Protein AF-A0A4Q8TT18-F1 (afdb_monomer_lite)

pLDDT: mean 83.78, std 15.23, range [31.81, 96.12]

Sequence (122 aa):
MAQKLLLKKLLEEFRTKPELTIVHPPYHPALKHDINWGENKEIAQKLANELGITLPKEIDDFPAGSMFWYRPCKLSKILNYGWHYDTFPLEEGQLDGTIMHAIERLLGDTDNNMTSLKVLIK

Structure (mmCIF, N/CA/C/O backbone):
data_AF-A0A4Q8TT18-F1
#
_entry.id   AF-A0A4Q8TT18-F1
#
loop_
_atom_site.group_PDB
_atom_site.id
_atom_site.type_symbol
_atom_site.label_atom_id
_atom_site.label_alt_id
_atom_site.label_comp_id
_atom_site.label_asym_id
_atom_site.label_entity_id
_atom_site.label_seq_id
_atom_site.pdbx_PDB_ins_code
_atom_site.Cartn_x
_atom_site.Cartn_y
_atom_site.Cartn_z
_atom_site.occupancy
_atom_site.B_iso_or_equiv
_atom_site.auth_seq_id
_atom_site.auth_comp_id
_atom_site.auth_asym_id
_atom_site.auth_atom_id
_atom_site.pdbx_PDB_model_num
ATOM 1 N N . MET A 1 1 ? 1.907 -15.064 26.407 1.00 62.53 1 MET A N 1
ATOM 2 C CA . MET A 1 1 ? 0.814 -14.203 26.928 1.00 62.53 1 MET A CA 1
ATOM 3 C C . MET A 1 1 ? 0.665 -12.886 26.162 1.00 62.53 1 MET A C 1
ATOM 5 O O . MET A 1 1 ? -0.458 -12.582 25.781 1.00 62.53 1 MET A O 1
ATOM 9 N N . ALA A 1 2 ? 1.746 -12.149 25.869 1.00 69.81 2 ALA A N 1
ATOM 10 C CA . ALA A 1 2 ? 1.690 -10.852 25.172 1.00 69.81 2 ALA A CA 1
ATOM 11 C C . ALA A 1 2 ? 1.057 -10.894 23.761 1.00 69.81 2 ALA A C 1
ATOM 13 O O . ALA A 1 2 ? 0.171 -10.098 23.467 1.00 69.81 2 ALA A O 1
ATOM 14 N N . GLN A 1 3 ? 1.410 -11.874 22.919 1.00 75.06 3 GLN A N 1
ATOM 15 C CA . GLN A 1 3 ? 0.854 -11.996 21.556 1.00 75.06 3 GLN A CA 1
ATOM 16 C C . GLN A 1 3 ? -0.677 -12.162 21.540 1.00 75.06 3 GLN A C 1
ATOM 18 O O . GLN A 1 3 ? -1.372 -11.559 20.728 1.00 75.06 3 GLN A O 1
ATOM 23 N N . LYS A 1 4 ? -1.227 -12.934 22.487 1.00 80.44 4 LYS A N 1
ATOM 24 C CA . LYS A 1 4 ? -2.679 -13.141 22.615 1.00 80.44 4 LYS A CA 1
ATOM 25 C C . LYS A 1 4 ? -3.402 -11.857 23.033 1.00 80.44 4 LYS A C 1
ATOM 27 O O . LYS A 1 4 ? -4.546 -11.651 22.640 1.00 80.44 4 LYS A O 1
ATOM 32 N N . LEU A 1 5 ? -2.749 -11.004 23.825 1.00 85.00 5 LEU A N 1
ATOM 33 C CA . LEU A 1 5 ? -3.281 -9.694 24.203 1.00 85.00 5 LEU A CA 1
ATOM 34 C C . LEU A 1 5 ? -3.264 -8.728 23.011 1.00 85.00 5 LEU A C 1
ATOM 36 O O . LEU A 1 5 ? -4.253 -8.036 22.786 1.00 85.00 5 LEU A O 1
ATOM 40 N N . LEU A 1 6 ? -2.188 -8.743 22.216 1.00 84.69 6 LEU A N 1
ATOM 41 C CA . LEU A 1 6 ? -2.072 -7.935 21.002 1.00 84.69 6 LEU A CA 1
ATOM 42 C C . LEU A 1 6 ? -3.157 -8.285 19.980 1.00 84.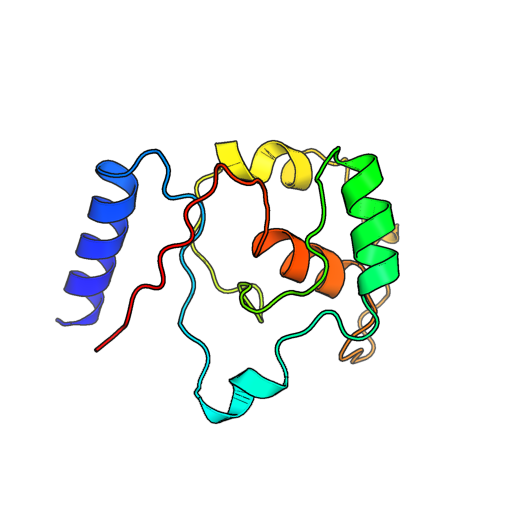69 6 LEU A C 1
ATOM 44 O O . LEU A 1 6 ? -3.845 -7.391 19.498 1.00 84.69 6 LEU A O 1
ATOM 48 N N . LEU A 1 7 ? -3.362 -9.578 19.707 1.00 90.06 7 LEU A N 1
ATOM 49 C CA . LEU A 1 7 ? -4.410 -10.034 18.793 1.00 90.06 7 LEU A CA 1
ATOM 50 C C . LEU A 1 7 ? -5.801 -9.600 19.268 1.00 90.06 7 LEU A C 1
ATOM 52 O O . LEU A 1 7 ? -6.586 -9.084 18.481 1.00 90.06 7 LEU A O 1
ATOM 56 N N . LYS A 1 8 ? -6.106 -9.766 20.561 1.00 91.94 8 LYS A N 1
ATOM 57 C CA . LYS A 1 8 ? -7.385 -9.307 21.123 1.00 91.94 8 LYS A CA 1
ATOM 58 C C . LYS A 1 8 ? -7.576 -7.806 20.930 1.00 91.94 8 LYS A C 1
ATOM 60 O O . LYS A 1 8 ? -8.644 -7.393 20.502 1.00 91.94 8 LYS A O 1
ATOM 65 N N . LYS A 1 9 ? -6.541 -7.007 21.205 1.00 90.69 9 LYS A N 1
ATOM 66 C CA . LYS A 1 9 ? -6.587 -5.559 20.988 1.00 90.69 9 LYS A CA 1
ATOM 67 C C . LYS A 1 9 ? -6.840 -5.232 19.517 1.00 90.69 9 LYS A C 1
ATOM 69 O O . LYS A 1 9 ? -7.733 -4.451 19.236 1.00 90.69 9 LYS A O 1
ATOM 74 N N . LEU A 1 10 ? -6.116 -5.864 18.594 1.00 90.12 10 LEU A N 1
ATOM 75 C CA . LEU A 1 10 ? -6.292 -5.667 17.154 1.00 90.12 10 LEU A CA 1
ATOM 76 C C . LEU A 1 10 ? -7.730 -5.954 16.700 1.00 90.12 10 LEU A C 1
ATOM 78 O O . LEU A 1 10 ? -8.325 -5.154 15.984 1.00 90.12 10 LEU A O 1
ATOM 82 N N . LEU A 1 11 ? -8.301 -7.077 17.142 1.00 92.56 11 LEU A N 1
ATOM 83 C CA . LEU A 1 11 ? -9.678 -7.441 16.812 1.00 92.56 11 LEU A CA 1
ATOM 84 C C . LEU A 1 11 ? -10.688 -6.446 17.397 1.00 92.56 11 LEU A C 1
ATOM 86 O O . LEU A 1 11 ? -11.643 -6.085 16.714 1.00 92.56 11 LEU A O 1
ATOM 90 N N . GLU A 1 12 ? -10.469 -5.964 18.623 1.00 93.56 12 GLU A N 1
ATOM 91 C CA . GLU A 1 12 ? -11.312 -4.924 19.223 1.00 93.56 12 GLU A CA 1
ATOM 92 C C . GLU A 1 12 ? -11.215 -3.587 18.481 1.00 93.56 12 GLU A C 1
ATOM 94 O O . GLU A 1 12 ? -12.240 -2.942 18.269 1.00 93.56 12 GLU A O 1
ATOM 99 N N . GLU A 1 13 ? -10.027 -3.186 18.023 1.00 90.44 13 GLU A N 1
ATOM 100 C CA . GLU A 1 13 ? -9.846 -1.998 17.179 1.00 90.44 13 GLU A CA 1
ATOM 101 C C . GLU A 1 13 ? -10.675 -2.129 15.889 1.00 90.44 13 GLU A C 1
ATOM 103 O O . GLU A 1 13 ? -11.509 -1.274 15.608 1.00 90.44 13 GLU A O 1
ATOM 108 N N . PHE A 1 14 ? -10.575 -3.249 15.160 1.00 89.56 14 PHE A N 1
ATOM 109 C CA . PHE A 1 14 ? -11.413 -3.487 13.973 1.00 89.56 14 PHE A CA 1
ATOM 110 C C . PHE A 1 14 ? -12.918 -3.568 14.282 1.00 89.56 14 PHE A C 1
ATOM 112 O O . PHE A 1 14 ? -13.735 -3.223 13.422 1.00 89.56 14 PHE A O 1
ATOM 119 N N . ARG A 1 15 ? -13.306 -4.026 15.479 1.00 92.44 15 ARG A N 1
ATOM 120 C CA . ARG A 1 15 ? -14.711 -4.113 15.907 1.00 92.44 15 ARG A CA 1
ATOM 121 C C . ARG A 1 15 ? -15.297 -2.745 16.253 1.00 92.44 15 ARG A C 1
ATOM 123 O O . ARG A 1 15 ? -16.466 -2.502 15.973 1.00 92.44 15 ARG A O 1
ATOM 130 N N . THR A 1 16 ? -14.505 -1.880 16.881 1.00 92.44 16 THR A N 1
ATOM 131 C CA . THR A 1 16 ? -14.960 -0.594 17.436 1.00 92.44 16 THR A CA 1
ATOM 132 C C . THR A 1 16 ? -14.730 0.594 16.510 1.00 92.44 16 THR A C 1
ATOM 134 O O . THR A 1 16 ? -15.407 1.605 16.676 1.00 92.44 16 THR A O 1
ATOM 137 N N . LYS A 1 17 ? -13.837 0.463 15.521 1.00 88.25 17 LYS A N 1
ATOM 138 C CA . LYS A 1 17 ? -13.484 1.504 14.547 1.00 88.25 17 LYS A CA 1
ATOM 139 C C . LYS A 1 17 ? -13.831 1.066 13.121 1.00 88.25 17 LYS A C 1
ATOM 141 O O . LYS A 1 17 ? -13.005 0.445 12.441 1.00 88.25 17 LYS A O 1
ATOM 146 N N . PRO A 1 18 ? -15.062 1.315 12.637 1.00 86.00 18 PRO A N 1
ATOM 147 C CA . PRO A 1 18 ? -15.464 0.986 11.267 1.00 86.00 18 PRO A CA 1
ATOM 148 C C . PRO A 1 18 ? -14.592 1.646 10.184 1.00 86.00 18 PRO A C 1
ATOM 150 O O . PRO A 1 18 ? -14.461 1.104 9.084 1.00 86.00 18 PRO A O 1
ATOM 153 N N . GLU A 1 19 ? -13.984 2.789 10.497 1.00 81.56 19 GLU A N 1
ATOM 154 C CA . GLU A 1 19 ? -13.040 3.540 9.667 1.00 81.56 19 GLU A CA 1
ATOM 155 C C . GLU A 1 19 ? -11.642 2.917 9.604 1.00 81.56 19 GLU A C 1
ATOM 157 O O . GLU A 1 19 ? -10.900 3.211 8.669 1.00 81.56 19 GLU A O 1
ATOM 162 N N . LEU A 1 20 ? -11.294 2.030 10.547 1.00 84.06 20 LEU A N 1
ATOM 163 C CA . LEU A 1 20 ? -10.031 1.302 10.514 1.00 84.06 20 LEU A CA 1
ATOM 164 C C . LEU A 1 20 ? -10.018 0.343 9.327 1.00 84.06 20 LEU A C 1
ATOM 166 O O . LEU A 1 20 ? -10.885 -0.536 9.195 1.00 84.06 20 LEU A O 1
ATOM 170 N N . THR A 1 21 ? -9.020 0.518 8.472 1.00 83.19 21 THR A N 1
ATOM 171 C CA . THR A 1 21 ? -8.946 -0.153 7.175 1.00 83.19 21 THR A CA 1
ATOM 172 C C . THR A 1 21 ? -7.770 -1.088 7.077 1.00 83.19 21 THR A C 1
ATOM 174 O O . THR A 1 21 ? -7.982 -2.236 6.709 1.00 83.19 21 THR A O 1
ATOM 177 N N . ILE A 1 22 ? -6.576 -0.622 7.432 1.00 87.12 22 ILE A N 1
ATOM 178 C CA . ILE A 1 22 ? -5.330 -1.374 7.411 1.00 87.12 22 ILE A CA 1
ATOM 179 C C . ILE A 1 22 ? -4.604 -1.161 8.737 1.00 87.12 22 ILE A C 1
ATOM 181 O O . ILE A 1 22 ? -4.543 -0.055 9.278 1.00 87.12 22 ILE A O 1
ATOM 185 N N . VAL A 1 23 ? -4.031 -2.248 9.245 1.00 88.38 23 VAL A N 1
ATOM 186 C CA . VAL A 1 23 ? -3.062 -2.239 10.337 1.00 88.38 23 VAL A CA 1
ATOM 187 C C . VAL A 1 23 ? -1.844 -3.030 9.898 1.00 88.38 23 VAL A C 1
ATOM 189 O O . VAL A 1 23 ? -1.961 -4.204 9.553 1.00 88.38 23 VAL A O 1
ATOM 192 N N . HIS A 1 24 ? -0.673 -2.414 9.973 1.00 88.06 24 HIS A N 1
ATOM 193 C CA . HIS A 1 24 ? 0.603 -3.068 9.708 1.00 88.06 24 HIS A CA 1
ATOM 194 C C . HIS A 1 24 ? 1.618 -2.750 10.813 1.00 88.06 24 HIS A C 1
ATOM 196 O O . HIS A 1 24 ? 1.427 -1.794 11.579 1.00 88.06 24 HIS A O 1
ATOM 202 N N . PRO A 1 25 ? 2.682 -3.559 10.951 1.00 85.19 25 PRO A N 1
ATOM 203 C CA . PRO A 1 25 ? 3.766 -3.265 11.875 1.00 85.19 25 PRO A CA 1
ATOM 204 C C . PRO A 1 25 ? 4.423 -1.913 11.555 1.00 85.19 25 PRO A C 1
ATOM 206 O O . PRO A 1 25 ? 4.514 -1.535 10.383 1.00 85.19 25 PRO A O 1
ATOM 209 N N . PRO A 1 26 ? 4.911 -1.180 12.570 1.00 83.44 26 PRO A N 1
ATOM 210 C CA . PRO A 1 26 ? 5.699 0.016 12.328 1.00 83.44 26 PRO A CA 1
ATOM 211 C C . PRO A 1 26 ? 7.046 -0.355 11.702 1.00 83.44 26 PRO A C 1
ATOM 213 O O . PRO A 1 26 ? 7.648 -1.373 12.049 1.00 83.44 26 PRO A O 1
ATOM 216 N N . TYR A 1 27 ? 7.559 0.520 10.843 1.00 84.81 27 TYR A N 1
ATOM 217 C CA . TYR A 1 27 ? 8.916 0.392 10.330 1.00 84.81 27 TYR A CA 1
ATOM 218 C C . TYR A 1 27 ? 9.954 0.438 11.448 1.00 84.81 27 TYR A C 1
ATOM 220 O O . TYR A 1 27 ? 9.856 1.237 12.389 1.00 84.81 27 TYR A O 1
ATOM 228 N N . HIS A 1 28 ? 11.008 -0.364 11.292 1.00 87.44 28 HIS A N 1
ATOM 229 C CA . HIS A 1 28 ? 12.220 -0.167 12.072 1.00 87.44 28 HIS A CA 1
ATOM 230 C C . HIS A 1 28 ? 12.777 1.241 11.781 1.00 87.44 28 HIS A C 1
ATOM 232 O O . HIS A 1 28 ? 12.836 1.622 10.611 1.00 87.44 28 HIS A O 1
ATOM 238 N N . PRO A 1 29 ? 13.212 2.026 12.789 1.00 87.94 29 PRO A N 1
ATOM 239 C CA . PRO A 1 29 ? 13.645 3.411 12.580 1.00 87.94 29 PRO A CA 1
ATOM 240 C C . PRO A 1 29 ? 14.706 3.592 11.488 1.00 87.94 29 PRO A C 1
ATOM 242 O O . PRO A 1 29 ? 14.664 4.583 10.769 1.00 87.94 29 PRO A O 1
ATOM 245 N N . ALA A 1 30 ? 15.606 2.616 11.336 1.00 90.62 30 ALA A N 1
ATOM 246 C CA . ALA A 1 30 ? 16.650 2.628 10.309 1.00 90.62 30 ALA A CA 1
ATOM 247 C C . ALA A 1 30 ? 16.113 2.617 8.865 1.00 90.62 30 ALA A C 1
ATOM 249 O O . ALA A 1 30 ? 16.800 3.099 7.979 1.00 90.62 30 ALA A O 1
ATOM 250 N N . LEU A 1 31 ? 14.900 2.101 8.642 1.00 86.50 31 LEU A N 1
ATOM 251 C CA . LEU A 1 31 ? 14.297 1.952 7.312 1.00 86.50 31 LEU A CA 1
ATOM 252 C C . LEU A 1 31 ? 13.403 3.134 6.924 1.00 86.50 31 LEU A C 1
ATOM 254 O O . LEU A 1 31 ? 12.902 3.183 5.809 1.00 86.50 31 LEU A O 1
ATOM 258 N N . LYS A 1 32 ? 13.171 4.098 7.828 1.00 83.62 32 LYS A N 1
ATOM 259 C CA . LYS A 1 32 ? 12.246 5.213 7.563 1.00 83.62 32 LYS A CA 1
ATOM 260 C C . LYS A 1 32 ? 12.638 6.057 6.351 1.00 83.62 32 LYS A C 1
ATOM 262 O O . LYS A 1 32 ? 11.759 6.611 5.706 1.00 83.62 32 LYS A O 1
ATOM 267 N N . HIS A 1 33 ? 13.933 6.182 6.070 1.00 85.38 33 HIS A N 1
ATOM 268 C CA . HIS A 1 33 ? 14.425 6.971 4.940 1.00 85.38 33 HIS A CA 1
ATOM 269 C C . HIS A 1 33 ? 14.210 6.281 3.588 1.00 85.38 33 HIS A C 1
ATOM 271 O O . HIS A 1 33 ? 14.168 6.959 2.564 1.00 85.38 33 HIS A O 1
ATOM 277 N N . ASP A 1 34 ? 13.995 4.965 3.595 1.00 86.56 34 ASP A N 1
ATOM 278 C CA . ASP A 1 34 ? 13.767 4.170 2.388 1.00 86.56 34 ASP A CA 1
ATOM 279 C C . ASP A 1 34 ? 12.278 4.138 1.994 1.00 86.56 34 ASP A C 1
ATOM 281 O O . ASP A 1 34 ? 11.909 3.577 0.965 1.00 86.56 34 ASP A O 1
ATOM 285 N N . ILE A 1 35 ? 11.405 4.768 2.792 1.00 89.31 35 ILE A N 1
ATOM 286 C CA . ILE A 1 35 ? 9.959 4.804 2.555 1.00 89.31 35 ILE A CA 1
ATOM 287 C C . ILE A 1 35 ? 9.642 5.966 1.626 1.00 89.31 35 ILE A C 1
ATOM 289 O O . ILE A 1 35 ? 9.593 7.123 2.036 1.00 89.31 35 ILE A O 1
ATOM 293 N N . ASN A 1 36 ? 9.488 5.643 0.347 1.00 91.88 36 ASN A N 1
ATOM 294 C CA . ASN A 1 36 ? 9.137 6.582 -0.707 1.00 91.88 36 ASN A CA 1
ATOM 295 C C . ASN A 1 36 ? 8.572 5.826 -1.925 1.00 91.88 36 ASN A C 1
ATOM 297 O O . ASN A 1 36 ? 8.437 4.599 -1.925 1.00 91.88 36 ASN A O 1
ATOM 301 N N . TRP A 1 37 ? 8.233 6.559 -2.986 1.00 92.50 37 TRP A N 1
ATOM 302 C CA . TRP A 1 37 ? 7.681 5.975 -4.210 1.00 92.50 37 TRP A CA 1
ATOM 303 C C . TRP A 1 37 ? 8.660 5.090 -4.995 1.00 92.50 37 TRP A C 1
ATOM 305 O O . TRP A 1 37 ? 8.214 4.177 -5.697 1.00 92.50 37 TRP A O 1
ATOM 315 N N . GLY A 1 38 ? 9.963 5.346 -4.883 1.00 92.50 38 GLY A N 1
ATOM 316 C CA . GLY A 1 38 ? 11.001 4.684 -5.667 1.00 92.50 38 GLY A CA 1
ATOM 317 C C . GLY A 1 38 ? 10.711 4.739 -7.166 1.00 92.50 38 GLY A C 1
ATOM 318 O O . GLY A 1 38 ? 10.203 5.739 -7.682 1.00 92.50 38 GLY A O 1
ATOM 319 N N . GLU A 1 39 ? 10.957 3.629 -7.853 1.00 93.50 39 GLU A N 1
ATOM 320 C CA . GLU A 1 39 ? 10.703 3.480 -9.295 1.00 93.50 39 GLU A CA 1
ATOM 321 C C . GLU A 1 39 ? 9.219 3.218 -9.625 1.00 93.50 39 GLU A C 1
ATOM 323 O O . GLU A 1 39 ? 8.824 3.110 -10.784 1.00 93.50 39 GLU A O 1
ATOM 328 N N . ASN A 1 40 ? 8.350 3.143 -8.614 1.00 94.75 40 ASN A N 1
ATOM 329 C CA . ASN A 1 40 ? 6.963 2.688 -8.774 1.00 94.75 40 ASN A CA 1
ATOM 330 C C . ASN A 1 40 ? 5.973 3.818 -8.970 1.00 94.75 40 ASN A C 1
ATOM 332 O O . ASN A 1 40 ? 4.805 3.532 -9.215 1.00 94.75 40 ASN A O 1
ATOM 336 N N . LYS A 1 41 ? 6.388 5.084 -8.839 1.00 94.00 41 LYS A N 1
ATOM 337 C CA . LYS A 1 41 ? 5.456 6.220 -8.890 1.00 94.00 41 LYS A CA 1
ATOM 338 C C . LYS A 1 41 ? 4.605 6.197 -10.156 1.00 94.00 41 LYS A C 1
ATOM 340 O O . LYS A 1 41 ? 3.392 6.362 -10.092 1.00 94.00 41 LYS A O 1
ATOM 345 N N . GLU A 1 42 ? 5.232 5.953 -11.302 1.00 95.44 42 GLU A N 1
ATOM 346 C CA . GLU A 1 42 ? 4.537 5.924 -12.589 1.00 95.44 42 GLU A CA 1
ATOM 347 C C . GLU A 1 42 ? 3.616 4.707 -12.732 1.00 95.44 42 GLU A C 1
ATOM 349 O O . GLU A 1 42 ? 2.505 4.834 -13.244 1.00 95.44 42 GLU A O 1
ATOM 354 N N . ILE A 1 43 ? 4.052 3.538 -12.253 1.00 96.12 43 ILE A N 1
ATOM 355 C CA . ILE A 1 43 ? 3.261 2.300 -12.276 1.00 96.12 43 ILE A CA 1
ATOM 356 C C . ILE A 1 43 ? 2.033 2.456 -11.371 1.00 96.12 43 ILE A C 1
ATOM 358 O O . ILE A 1 43 ? 0.906 2.203 -11.796 1.00 96.12 43 ILE A O 1
ATOM 362 N N . ALA A 1 44 ? 2.245 2.947 -10.149 1.00 94.44 44 ALA A N 1
ATOM 363 C CA . ALA A 1 44 ? 1.197 3.232 -9.183 1.00 94.44 44 ALA A CA 1
ATOM 364 C C . ALA A 1 44 ? 0.225 4.286 -9.714 1.00 94.44 44 ALA A C 1
ATOM 366 O O . ALA A 1 44 ? -0.976 4.121 -9.548 1.00 94.44 44 ALA A O 1
ATOM 367 N N . GLN A 1 45 ? 0.705 5.334 -10.393 1.00 94.56 45 GLN A N 1
ATOM 368 C CA . GLN A 1 45 ? -0.162 6.369 -10.959 1.00 94.56 45 GLN A CA 1
ATOM 369 C C . GLN A 1 45 ? -1.067 5.830 -12.065 1.00 94.56 45 GLN A C 1
ATOM 371 O O . GLN A 1 45 ? -2.246 6.182 -12.105 1.00 94.56 45 GLN A O 1
ATOM 376 N N . LYS A 1 46 ? -0.542 4.975 -12.950 1.00 95.25 46 LYS A N 1
ATOM 377 C CA . LYS A 1 46 ? -1.350 4.315 -13.988 1.00 95.25 46 LYS A CA 1
ATOM 378 C C . LYS A 1 46 ? -2.444 3.46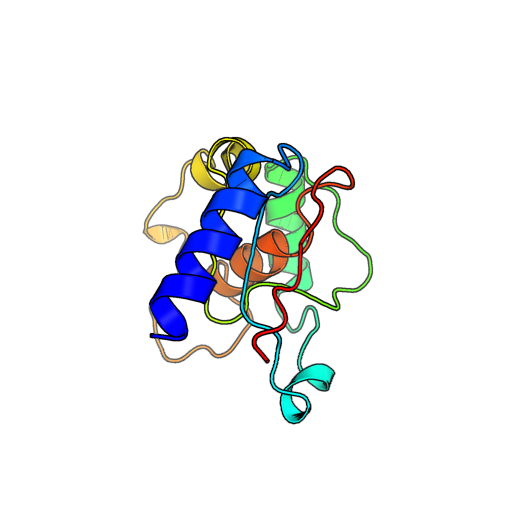0 -13.351 1.00 95.25 46 LYS A C 1
ATOM 380 O O . LYS A 1 46 ? -3.617 3.676 -13.638 1.00 95.25 46 LYS A O 1
ATOM 385 N N . LEU A 1 47 ? -2.064 2.596 -12.411 1.00 93.75 47 LEU A N 1
ATOM 386 C CA . LEU A 1 47 ? -2.999 1.726 -11.703 1.00 93.75 47 LEU A CA 1
ATOM 387 C C . LEU A 1 47 ? -4.034 2.519 -10.882 1.00 93.75 47 LEU A C 1
ATOM 389 O O . LEU A 1 47 ? -5.219 2.203 -10.890 1.00 93.75 47 LEU A O 1
ATOM 393 N N . ALA A 1 48 ? -3.616 3.585 -10.200 1.00 91.75 48 ALA A N 1
ATOM 394 C CA . ALA A 1 48 ? -4.506 4.445 -9.427 1.00 91.75 48 ALA A CA 1
ATOM 395 C C . ALA A 1 48 ? -5.548 5.135 -10.318 1.00 91.75 48 ALA A C 1
ATOM 397 O O . ALA A 1 48 ? -6.719 5.193 -9.948 1.00 91.75 48 ALA A O 1
ATOM 398 N N . ASN A 1 49 ? -5.159 5.586 -11.516 1.00 92.69 49 ASN A N 1
ATOM 399 C CA . ASN A 1 49 ? -6.100 6.156 -12.481 1.00 92.69 49 ASN A CA 1
ATOM 400 C C . ASN A 1 49 ? -7.158 5.131 -12.914 1.00 92.69 49 ASN A C 1
ATOM 402 O O . ASN A 1 49 ? -8.341 5.462 -12.972 1.00 92.69 49 ASN A O 1
ATOM 406 N N . GLU A 1 50 ? -6.747 3.889 -13.174 1.00 93.12 50 GLU A N 1
ATOM 407 C CA . GLU A 1 50 ? -7.646 2.794 -13.564 1.00 93.12 50 GLU A CA 1
ATOM 408 C C . GLU A 1 50 ? -8.603 2.406 -12.421 1.00 93.12 50 GLU A C 1
ATOM 410 O O . GLU A 1 50 ? -9.776 2.114 -12.650 1.00 93.12 50 GLU A O 1
ATOM 415 N N . LEU A 1 51 ? -8.129 2.478 -11.175 1.00 89.62 51 LEU A N 1
ATOM 416 C CA . LEU A 1 51 ? -8.909 2.216 -9.962 1.00 89.62 51 LEU A CA 1
ATOM 417 C C . LEU A 1 51 ? -9.759 3.410 -9.488 1.00 89.62 51 LEU A C 1
ATOM 419 O O . LEU A 1 51 ? -10.551 3.266 -8.548 1.00 89.62 51 LEU A O 1
ATOM 423 N N . GLY A 1 52 ? -9.588 4.598 -10.074 1.00 88.31 52 GLY A N 1
ATOM 424 C CA . GLY A 1 52 ? -10.184 5.836 -9.567 1.00 88.31 52 GLY A CA 1
ATOM 425 C C . GLY A 1 52 ? -9.743 6.146 -8.131 1.00 88.31 52 GLY A C 1
ATOM 426 O O . GLY A 1 52 ? -10.583 6.385 -7.257 1.00 88.31 52 GLY A O 1
ATOM 427 N N . ILE A 1 53 ? -8.439 6.049 -7.871 1.00 86.44 53 ILE A N 1
ATOM 428 C CA . ILE A 1 53 ? -7.769 6.394 -6.613 1.00 86.44 53 ILE A CA 1
ATOM 429 C C . ILE A 1 53 ? -6.911 7.635 -6.868 1.00 86.44 53 ILE A C 1
ATOM 431 O O . ILE A 1 53 ? -6.188 7.712 -7.861 1.00 86.44 53 ILE A O 1
ATOM 435 N N . THR A 1 54 ? -6.982 8.611 -5.969 1.00 84.94 54 THR A N 1
ATOM 436 C CA . THR A 1 54 ? -6.092 9.776 -6.006 1.00 84.94 54 THR A CA 1
ATOM 437 C C . THR A 1 54 ? -4.800 9.430 -5.290 1.00 84.94 54 THR A C 1
ATOM 439 O O . THR A 1 54 ? -4.854 8.969 -4.157 1.00 84.94 54 THR A O 1
ATOM 442 N N . LEU A 1 55 ? -3.657 9.677 -5.932 1.00 84.75 55 LEU A N 1
ATOM 443 C CA . LEU A 1 55 ? -2.355 9.499 -5.300 1.00 84.75 55 LEU A CA 1
ATOM 444 C C . LEU A 1 55 ? -1.902 10.745 -4.533 1.00 84.75 55 LEU A C 1
ATOM 446 O O . LEU A 1 55 ? -2.138 11.871 -4.993 1.00 84.75 55 LEU A O 1
ATOM 450 N N . PRO A 1 56 ? -1.158 10.569 -3.433 1.00 84.19 56 PRO A N 1
ATOM 451 C CA . PRO A 1 56 ? -0.502 11.654 -2.745 1.00 84.19 56 PRO A CA 1
ATOM 452 C C . PRO A 1 56 ? 0.790 12.005 -3.494 1.00 84.19 56 PRO A C 1
ATOM 454 O O . PRO A 1 56 ? 1.377 11.207 -4.233 1.00 84.19 56 PRO A O 1
ATOM 457 N N . LYS A 1 57 ? 1.289 13.225 -3.291 1.00 85.62 57 LYS A N 1
ATOM 458 C CA . LYS A 1 57 ? 2.543 13.646 -3.931 1.00 85.62 57 LYS A CA 1
ATOM 459 C C . LYS A 1 57 ? 3.741 12.827 -3.432 1.00 85.62 57 LYS A C 1
ATOM 461 O O . LYS A 1 57 ? 4.584 12.435 -4.242 1.00 85.62 57 LYS A O 1
ATOM 466 N N . GLU A 1 58 ? 3.776 12.581 -2.127 1.00 86.62 58 GLU A N 1
ATOM 467 C CA . GLU A 1 58 ? 4.798 11.832 -1.394 1.00 86.62 58 GLU A CA 1
ATOM 468 C C . GLU A 1 58 ? 4.115 10.741 -0.566 1.00 86.62 58 GLU A C 1
ATOM 470 O O . GLU A 1 58 ? 2.942 10.884 -0.228 1.00 86.62 58 GLU A O 1
ATOM 475 N N . ILE A 1 59 ? 4.841 9.673 -0.245 1.00 86.81 59 ILE A N 1
ATOM 476 C CA . ILE A 1 59 ? 4.363 8.577 0.600 1.00 86.81 59 ILE A CA 1
ATOM 477 C C . ILE A 1 59 ? 5.327 8.398 1.769 1.00 86.81 59 ILE A C 1
ATOM 479 O O . ILE A 1 59 ? 6.538 8.368 1.567 1.00 86.81 59 ILE A O 1
ATOM 483 N N . ASP A 1 60 ? 4.793 8.305 2.981 1.00 83.69 60 ASP A N 1
ATOM 484 C CA . ASP A 1 60 ? 5.563 8.177 4.222 1.00 83.69 60 ASP A CA 1
ATOM 485 C C . ASP A 1 60 ? 5.167 6.943 5.052 1.00 83.69 60 ASP A C 1
ATOM 487 O O . ASP A 1 60 ? 5.777 6.667 6.092 1.00 83.69 60 ASP A O 1
ATOM 491 N N . ASP A 1 61 ? 4.164 6.187 4.597 1.00 85.81 61 ASP A N 1
ATOM 492 C CA . ASP A 1 61 ? 3.678 4.985 5.262 1.00 85.81 61 ASP A CA 1
ATOM 493 C C . ASP A 1 61 ? 2.943 4.051 4.292 1.00 85.81 61 ASP A C 1
ATOM 495 O O . ASP A 1 61 ? 2.060 4.478 3.553 1.00 85.81 61 ASP A O 1
ATOM 499 N N . PHE A 1 62 ? 3.292 2.766 4.306 1.00 88.81 62 PHE A N 1
ATOM 500 C CA . PHE A 1 62 ? 2.560 1.698 3.626 1.00 88.81 62 PHE A CA 1
ATOM 501 C C . PHE A 1 62 ? 2.908 0.341 4.267 1.00 88.81 62 PHE A C 1
ATOM 503 O O . PHE A 1 62 ? 3.867 0.242 5.036 1.00 88.81 62 PHE A O 1
ATOM 510 N N . PRO A 1 63 ? 2.155 -0.741 4.011 1.00 88.88 63 PRO A N 1
ATOM 511 C CA . PRO A 1 63 ? 2.465 -2.044 4.589 1.00 88.88 63 PRO A CA 1
ATOM 512 C C . PRO A 1 63 ? 3.590 -2.756 3.821 1.00 88.88 63 PRO A C 1
ATOM 514 O O . PRO A 1 63 ? 3.335 -3.720 3.102 1.00 88.88 63 PRO A O 1
ATOM 517 N N . ALA A 1 64 ? 4.834 -2.294 3.977 1.00 85.31 64 ALA A N 1
ATOM 518 C CA . ALA A 1 64 ? 5.982 -2.894 3.294 1.00 85.31 64 ALA A CA 1
ATOM 519 C C . ALA A 1 64 ? 6.153 -4.391 3.603 1.00 85.31 64 ALA A C 1
ATOM 521 O O . ALA A 1 64 ? 5.998 -4.832 4.748 1.00 85.31 64 ALA A O 1
ATOM 522 N N . GLY A 1 65 ? 6.500 -5.167 2.577 1.00 83.94 65 GLY A N 1
ATOM 523 C CA . GLY A 1 65 ? 6.560 -6.629 2.645 1.00 83.94 65 GLY A CA 1
ATOM 524 C C . GLY A 1 65 ? 5.181 -7.293 2.707 1.00 83.94 65 GLY A C 1
ATOM 525 O O . GLY A 1 65 ? 5.081 -8.465 3.061 1.00 83.94 65 GLY A O 1
ATOM 526 N N . SER A 1 66 ? 4.114 -6.547 2.413 1.00 82.38 66 SER A N 1
ATOM 527 C CA . SER A 1 66 ? 2.728 -7.009 2.341 1.00 82.38 66 SER A CA 1
ATOM 528 C C . SER A 1 66 ? 2.243 -7.711 3.620 1.00 82.38 66 SER A C 1
ATOM 530 O O . SER A 1 66 ? 1.371 -8.580 3.597 1.00 82.38 66 SER A O 1
ATOM 532 N N . MET A 1 67 ? 2.780 -7.297 4.772 1.00 86.88 67 MET A N 1
ATOM 533 C CA . MET A 1 67 ? 2.433 -7.817 6.098 1.00 86.88 67 MET A CA 1
ATOM 534 C C . MET A 1 67 ? 1.428 -6.906 6.804 1.00 86.88 67 MET A C 1
ATOM 536 O O . MET A 1 67 ? 1.802 -5.989 7.539 1.00 86.88 67 MET A O 1
ATOM 540 N N . PHE A 1 68 ? 0.136 -7.166 6.623 1.00 90.19 68 PHE A N 1
ATOM 541 C CA . PHE A 1 68 ? -0.907 -6.328 7.206 1.00 90.19 68 PHE A CA 1
ATOM 542 C C . PHE A 1 68 ? -2.215 -7.080 7.459 1.00 90.19 68 PHE A C 1
ATOM 544 O O . PHE A 1 68 ? -2.483 -8.140 6.901 1.00 90.19 68 PHE A O 1
ATOM 551 N N . TRP A 1 69 ? -3.044 -6.500 8.321 1.00 90.75 69 TRP A N 1
ATOM 552 C CA . TRP A 1 69 ? -4.446 -6.856 8.504 1.00 90.75 69 TRP A CA 1
ATOM 553 C C . TRP A 1 69 ? -5.295 -5.794 7.836 1.00 90.75 69 TRP A C 1
ATOM 555 O O . TRP A 1 69 ? -4.960 -4.613 7.916 1.00 90.75 69 TRP A O 1
ATOM 565 N N . TYR A 1 70 ? -6.405 -6.189 7.220 1.00 89.75 70 TYR A N 1
ATOM 566 C CA . TYR A 1 70 ? -7.267 -5.237 6.538 1.00 89.75 70 TYR A CA 1
ATOM 567 C C . TYR A 1 70 ? -8.752 -5.561 6.649 1.00 89.75 70 TYR A C 1
ATOM 569 O O . TYR A 1 70 ? -9.157 -6.694 6.913 1.00 89.75 70 TYR A O 1
ATOM 577 N N . ARG A 1 71 ? -9.573 -4.541 6.396 1.00 88.50 71 ARG A N 1
ATOM 578 C CA . ARG A 1 71 ? -11.018 -4.657 6.216 1.00 88.50 71 ARG A CA 1
ATOM 579 C C . ARG A 1 71 ? -11.335 -4.905 4.732 1.00 88.50 71 ARG A C 1
ATOM 581 O O . ARG A 1 71 ? -11.133 -3.997 3.927 1.00 88.50 71 ARG A O 1
ATOM 588 N N . PRO A 1 72 ? -11.904 -6.063 4.342 1.00 87.81 72 PRO A N 1
ATOM 589 C CA . PRO A 1 72 ? -12.053 -6.422 2.928 1.00 87.81 72 PRO A CA 1
ATOM 590 C C . PRO A 1 72 ? -12.837 -5.427 2.071 1.00 87.81 72 PRO A C 1
ATOM 592 O O . PRO A 1 72 ? -12.426 -5.117 0.956 1.00 87.81 72 PRO A O 1
ATOM 595 N N . CYS A 1 73 ? -13.929 -4.858 2.595 1.00 85.38 73 CYS A N 1
ATOM 596 C CA . CYS A 1 73 ? -14.748 -3.911 1.831 1.00 85.38 73 CYS A CA 1
ATOM 597 C C . CYS A 1 73 ? -13.984 -2.645 1.410 1.00 85.38 73 CYS A C 1
ATOM 599 O O . CYS A 1 73 ? -14.352 -2.012 0.420 1.00 85.38 73 CYS A O 1
ATOM 601 N N . LYS A 1 74 ? -12.907 -2.303 2.126 1.00 83.19 74 LYS A N 1
ATOM 602 C CA . LYS A 1 74 ? -12.096 -1.108 1.892 1.00 83.19 74 LYS A CA 1
ATOM 603 C C . LYS A 1 74 ? -11.049 -1.294 0.794 1.00 83.19 74 LYS A C 1
ATOM 605 O O . LYS A 1 74 ? -10.672 -0.315 0.172 1.00 83.19 74 LYS A O 1
ATOM 610 N N . LEU A 1 75 ? -10.665 -2.536 0.486 1.00 86.19 75 LEU A N 1
ATOM 611 C CA . LEU A 1 75 ? -9.744 -2.852 -0.616 1.00 86.19 75 LEU A CA 1
ATOM 612 C C . LEU A 1 75 ? -10.453 -3.413 -1.851 1.00 86.19 75 LEU A C 1
ATOM 614 O O . LEU A 1 75 ? -9.806 -3.916 -2.762 1.00 86.19 75 LEU A O 1
ATOM 618 N N . SER A 1 76 ? -11.782 -3.314 -1.906 1.00 87.75 76 SER A N 1
ATOM 619 C CA . SER A 1 76 ? -12.596 -3.889 -2.983 1.00 87.75 76 SER A CA 1
ATOM 620 C C . SER A 1 76 ? -12.175 -3.432 -4.383 1.00 87.75 76 SER A C 1
ATOM 622 O O . SER A 1 76 ? -12.161 -4.259 -5.287 1.00 87.75 76 SER A O 1
ATOM 624 N N . LYS A 1 77 ? -11.773 -2.164 -4.564 1.00 88.62 77 LYS A N 1
ATOM 625 C CA . LYS A 1 77 ? -11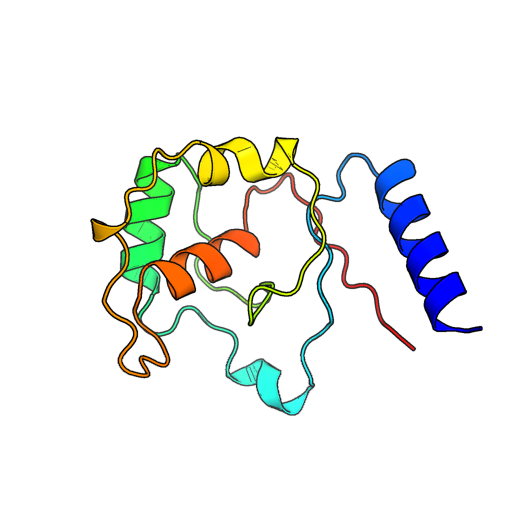.255 -1.652 -5.847 1.00 88.62 77 LYS A CA 1
ATOM 626 C C . LYS A 1 77 ? -10.048 -2.462 -6.332 1.00 88.62 77 LYS A C 1
ATOM 628 O O . LYS A 1 77 ? -10.053 -2.947 -7.454 1.00 88.62 77 LYS A O 1
ATOM 633 N N . ILE A 1 78 ? -9.052 -2.647 -5.463 1.00 89.69 78 ILE A N 1
ATOM 634 C CA . ILE A 1 78 ? -7.828 -3.399 -5.773 1.00 89.69 78 ILE A CA 1
ATOM 635 C C . ILE A 1 78 ? -8.155 -4.887 -5.934 1.00 89.69 78 ILE A C 1
ATOM 637 O O . ILE A 1 78 ? -7.735 -5.503 -6.902 1.00 89.69 78 ILE A O 1
ATOM 641 N N . LEU A 1 79 ? -8.933 -5.476 -5.022 1.00 89.75 79 LEU A N 1
ATOM 642 C CA . LEU A 1 79 ? -9.249 -6.910 -5.052 1.00 89.75 79 LEU A CA 1
ATOM 643 C C . LEU A 1 79 ? -10.068 -7.319 -6.287 1.00 89.75 79 LEU A C 1
ATOM 645 O O . LEU A 1 79 ? -9.897 -8.426 -6.787 1.00 89.75 79 LEU A O 1
ATOM 649 N N . ASN A 1 80 ? -10.918 -6.425 -6.798 1.00 91.25 80 ASN A N 1
ATOM 650 C CA . ASN A 1 80 ? -11.791 -6.683 -7.943 1.00 91.25 80 ASN A CA 1
ATOM 651 C C . ASN A 1 80 ? -11.252 -6.111 -9.264 1.00 91.25 80 ASN A C 1
ATOM 653 O O . ASN A 1 80 ? -11.995 -6.065 -10.240 1.00 91.25 80 ASN A O 1
ATOM 657 N N . TYR A 1 81 ? -9.987 -5.682 -9.313 1.00 91.19 81 TYR A N 1
ATOM 658 C CA . TYR A 1 81 ? -9.399 -5.024 -10.485 1.00 91.19 81 TYR A CA 1
ATOM 659 C C . TYR A 1 81 ? -9.285 -5.927 -11.734 1.00 91.19 81 TYR A C 1
ATOM 661 O O . TYR A 1 81 ? -9.041 -5.442 -12.832 1.00 91.19 81 TYR A O 1
ATOM 669 N N . GLY A 1 82 ? -9.515 -7.239 -11.593 1.00 93.38 82 GLY A N 1
ATOM 670 C CA . GLY A 1 82 ? -9.443 -8.191 -12.706 1.00 93.38 82 GLY A CA 1
ATOM 671 C C . GLY A 1 82 ? -8.012 -8.618 -13.023 1.00 93.38 82 GLY A C 1
ATOM 672 O O . GLY A 1 82 ? -7.615 -8.662 -14.180 1.00 93.38 82 GLY A O 1
ATOM 673 N N . TRP A 1 83 ? -7.223 -8.907 -11.987 1.00 94.50 83 TRP A N 1
ATOM 674 C CA . TRP A 1 83 ? -5.827 -9.316 -12.127 1.00 94.50 83 TRP A CA 1
ATOM 675 C C . TRP A 1 83 ? -5.653 -10.545 -13.020 1.00 94.50 83 TRP A C 1
ATOM 677 O O . TRP A 1 83 ? -6.361 -11.543 -12.878 1.00 94.50 83 TRP A O 1
ATOM 687 N N . HIS A 1 84 ? -4.632 -10.491 -13.872 1.00 94.38 84 HIS A N 1
ATOM 688 C CA . HIS A 1 84 ? -4.155 -11.621 -14.656 1.00 94.38 84 HIS A CA 1
ATOM 689 C C . HIS A 1 84 ? -2.733 -11.978 -14.227 1.00 94.38 84 HIS A C 1
ATOM 691 O O . HIS A 1 84 ? -1.958 -11.103 -13.846 1.00 94.38 84 HIS A O 1
ATOM 697 N N . TYR A 1 85 ? -2.374 -13.261 -14.307 1.00 90.88 85 TYR A N 1
ATOM 698 C CA . TYR A 1 85 ? -1.016 -13.708 -13.977 1.00 90.88 85 TYR A CA 1
ATOM 699 C C . TYR A 1 85 ? 0.043 -12.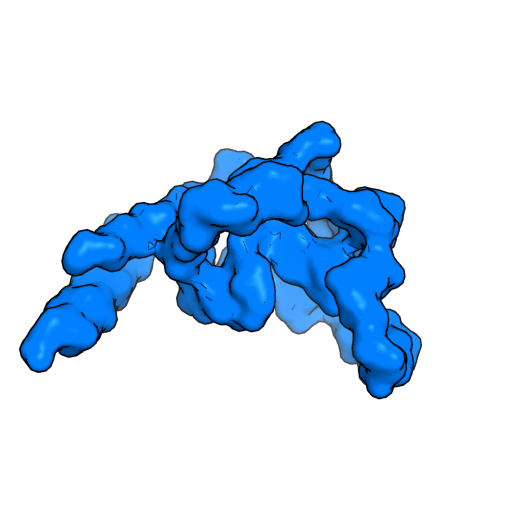985 -14.820 1.00 90.88 85 TYR A C 1
ATOM 701 O O . TYR A 1 85 ? 1.061 -12.571 -14.281 1.00 90.88 85 TYR A O 1
ATOM 709 N N . ASP A 1 86 ? -0.258 -12.719 -16.092 1.00 92.88 86 ASP A N 1
ATOM 710 C CA . ASP A 1 86 ? 0.648 -12.040 -17.028 1.00 92.88 86 ASP A CA 1
ATOM 711 C C . ASP A 1 86 ? 0.850 -10.543 -16.721 1.00 92.88 86 ASP A C 1
ATOM 713 O O . ASP A 1 86 ? 1.725 -9.900 -17.297 1.00 92.88 86 ASP A O 1
ATOM 717 N N . THR A 1 87 ? 0.054 -9.959 -15.815 1.00 91.69 87 THR A N 1
ATOM 718 C CA . THR A 1 87 ? 0.281 -8.593 -15.314 1.00 91.69 87 THR A CA 1
ATOM 719 C C . THR A 1 87 ? 1.526 -8.526 -14.427 1.00 91.69 87 THR A C 1
ATOM 721 O O . THR A 1 87 ? 2.139 -7.465 -14.299 1.00 91.69 87 THR A O 1
ATOM 724 N N . PHE A 1 88 ? 1.901 -9.645 -13.806 1.00 93.88 88 PHE A N 1
ATOM 725 C CA . PHE A 1 88 ? 3.024 -9.727 -12.886 1.00 93.88 88 PHE A CA 1
ATOM 726 C C . PHE A 1 88 ? 4.281 -10.185 -13.636 1.00 93.88 88 PHE A C 1
ATOM 728 O O . PHE A 1 88 ? 4.244 -11.212 -14.315 1.00 93.88 88 PHE A O 1
ATOM 735 N N . PRO A 1 89 ? 5.402 -9.448 -13.532 1.00 93.38 89 PRO A N 1
ATOM 736 C CA . PRO A 1 89 ? 6.655 -9.892 -14.126 1.00 93.38 89 PRO A CA 1
ATOM 737 C C . PRO A 1 89 ? 7.150 -11.171 -13.438 1.00 93.38 89 PRO A C 1
ATOM 739 O O . PRO A 1 89 ? 6.827 -11.426 -12.277 1.00 93.38 89 PRO A O 1
ATOM 742 N N . LEU A 1 90 ? 7.971 -11.949 -14.149 1.00 93.94 90 LEU A N 1
ATOM 743 C CA . LEU A 1 90 ? 8.663 -13.098 -13.568 1.00 93.94 90 LEU A CA 1
ATOM 744 C C . LEU A 1 90 ? 9.526 -12.644 -12.384 1.00 93.94 90 LEU A C 1
ATOM 746 O O . LEU A 1 90 ? 10.192 -11.616 -12.471 1.00 93.94 90 LEU A O 1
ATOM 750 N N . GLU A 1 91 ? 9.532 -13.406 -11.295 1.00 91.06 91 GLU A N 1
ATOM 751 C CA . GLU A 1 91 ? 10.355 -13.104 -10.124 1.00 91.06 91 GLU A CA 1
ATOM 752 C C . GLU A 1 91 ? 11.831 -13.429 -10.411 1.00 91.06 91 GLU A C 1
ATOM 754 O O . GLU A 1 91 ? 12.236 -14.589 -10.453 1.00 91.06 91 GLU A O 1
ATOM 759 N N . GLU A 1 92 ? 12.639 -12.389 -10.615 1.00 94.12 92 GLU A N 1
ATOM 760 C CA . GLU A 1 92 ? 14.077 -12.473 -10.925 1.00 94.12 92 GLU A CA 1
ATOM 761 C C . GLU A 1 92 ? 14.930 -11.742 -9.871 1.00 94.12 92 GLU A C 1
ATOM 763 O O . GLU A 1 92 ? 16.098 -11.428 -10.097 1.00 94.12 92 GLU A O 1
ATOM 768 N N . GLY A 1 93 ? 14.346 -11.459 -8.700 1.00 91.31 93 GLY A N 1
ATOM 769 C CA . GLY A 1 93 ? 14.994 -10.705 -7.624 1.00 91.31 93 GLY A CA 1
ATOM 770 C C . GLY A 1 93 ? 14.883 -9.188 -7.782 1.00 91.31 93 GLY A C 1
ATOM 771 O O . GLY A 1 93 ? 15.741 -8.455 -7.290 1.00 91.31 93 GLY A O 1
ATOM 772 N N . GLN A 1 94 ? 13.845 -8.706 -8.471 1.00 92.50 94 GLN A N 1
ATOM 773 C CA . GLN A 1 94 ? 13.564 -7.277 -8.569 1.00 92.50 94 GLN A CA 1
ATOM 774 C C . GLN A 1 94 ? 13.296 -6.700 -7.176 1.00 92.50 94 GLN A C 1
ATOM 776 O O . GLN A 1 94 ? 12.441 -7.194 -6.444 1.00 92.50 94 GLN A O 1
ATOM 781 N N . LEU A 1 95 ? 14.016 -5.636 -6.823 1.00 89.75 95 LEU A N 1
ATOM 782 C CA . LEU A 1 95 ? 13.900 -4.978 -5.517 1.00 89.75 95 LEU A CA 1
ATOM 783 C C . LEU A 1 95 ? 12.891 -3.823 -5.516 1.00 89.75 95 LEU A C 1
ATOM 785 O O . LEU A 1 95 ? 12.460 -3.396 -4.450 1.00 89.75 95 LEU A O 1
ATOM 789 N N . ASP A 1 96 ? 12.550 -3.297 -6.694 1.00 92.00 96 ASP A N 1
ATOM 790 C CA . ASP A 1 96 ? 11.601 -2.202 -6.872 1.00 92.00 96 ASP A CA 1
ATOM 791 C C . ASP A 1 96 ? 11.065 -2.178 -8.318 1.00 92.00 96 ASP A C 1
ATOM 793 O O . ASP A 1 96 ? 11.403 -3.054 -9.119 1.00 92.00 96 ASP A O 1
ATOM 797 N N . GLY A 1 97 ? 10.201 -1.218 -8.659 1.00 94.00 97 GLY A N 1
ATOM 798 C CA . GLY A 1 97 ? 9.820 -0.944 -10.052 1.00 94.00 97 GLY A CA 1
ATOM 799 C C . GLY A 1 97 ? 8.889 -1.984 -10.682 1.00 94.00 97 GLY A C 1
ATOM 800 O O . GLY A 1 97 ? 8.879 -2.158 -11.900 1.00 94.00 97 GLY A O 1
ATOM 801 N N . THR A 1 98 ? 8.091 -2.690 -9.876 1.00 95.38 98 THR A N 1
ATOM 802 C CA . THR A 1 98 ? 7.144 -3.706 -10.366 1.00 95.38 98 THR A CA 1
ATOM 803 C C . THR A 1 98 ? 5.711 -3.376 -9.968 1.00 95.38 98 THR A C 1
ATOM 805 O O . THR A 1 98 ? 5.453 -2.602 -9.045 1.00 95.38 98 THR A O 1
ATOM 808 N N . ILE A 1 99 ? 4.741 -4.008 -10.636 1.00 95.44 99 ILE A N 1
ATOM 809 C CA . ILE A 1 99 ? 3.325 -3.852 -10.283 1.00 95.44 99 ILE A CA 1
ATOM 810 C C . ILE A 1 99 ? 3.029 -4.296 -8.842 1.00 95.44 99 ILE A C 1
ATOM 812 O O . ILE A 1 99 ? 2.184 -3.699 -8.186 1.00 95.44 99 ILE A O 1
ATOM 816 N N . MET A 1 100 ? 3.760 -5.285 -8.313 1.00 93.25 100 MET A N 1
ATOM 817 C CA . MET A 1 100 ? 3.600 -5.763 -6.933 1.00 93.25 100 MET A CA 1
ATOM 818 C C . MET A 1 100 ? 3.970 -4.667 -5.931 1.00 93.25 100 MET A C 1
ATOM 820 O O . MET A 1 100 ? 3.192 -4.339 -5.038 1.00 93.25 100 MET A O 1
ATOM 824 N N . HIS A 1 101 ? 5.126 -4.042 -6.148 1.00 93.81 101 HIS A N 1
ATOM 825 C CA . HIS A 1 101 ? 5.623 -2.926 -5.349 1.00 93.81 101 HIS A CA 1
ATOM 826 C C . HIS A 1 101 ? 4.746 -1.672 -5.478 1.00 93.81 101 HIS A C 1
ATOM 828 O O . HIS A 1 101 ? 4.596 -0.914 -4.516 1.00 93.81 101 HIS A O 1
ATOM 834 N N . ALA A 1 102 ? 4.141 -1.453 -6.649 1.00 93.69 102 ALA A N 1
ATOM 835 C CA . ALA A 1 102 ? 3.161 -0.395 -6.854 1.00 93.69 102 ALA A CA 1
ATOM 836 C C . ALA A 1 102 ? 1.867 -0.654 -6.065 1.00 93.69 102 ALA A C 1
ATOM 838 O O . ALA A 1 102 ? 1.423 0.235 -5.342 1.00 93.69 102 ALA A O 1
ATOM 839 N N . ILE A 1 103 ? 1.295 -1.865 -6.147 1.00 92.62 103 ILE A N 1
ATOM 840 C CA . ILE A 1 103 ? 0.108 -2.261 -5.369 1.00 92.62 103 ILE A CA 1
ATOM 841 C C . ILE A 1 103 ? 0.371 -2.064 -3.876 1.00 92.62 103 ILE A C 1
ATOM 843 O O . ILE A 1 103 ? -0.448 -1.457 -3.196 1.00 92.62 103 ILE A O 1
ATOM 847 N N . GLU A 1 104 ? 1.521 -2.514 -3.373 1.00 91.81 104 GLU A N 1
ATOM 848 C CA . GLU A 1 104 ? 1.880 -2.378 -1.961 1.00 91.81 104 GLU A CA 1
ATOM 849 C C . GLU A 1 104 ? 1.880 -0.915 -1.488 1.00 91.81 104 GLU A C 1
ATOM 851 O O . GLU A 1 104 ? 1.313 -0.602 -0.441 1.00 91.81 104 GLU A O 1
ATOM 856 N N . ARG A 1 105 ? 2.435 0.005 -2.286 1.00 90.75 105 ARG A N 1
ATOM 857 C CA . ARG A 1 105 ? 2.431 1.444 -1.975 1.00 90.75 105 ARG A CA 1
ATOM 858 C C . ARG A 1 105 ? 1.030 2.056 -2.041 1.00 90.75 105 ARG A C 1
ATOM 860 O O . ARG A 1 105 ? 0.710 2.915 -1.226 1.00 90.75 105 ARG A O 1
ATOM 867 N N . LEU A 1 106 ? 0.159 1.577 -2.936 1.00 89.25 106 LEU A N 1
ATOM 868 C CA . LEU A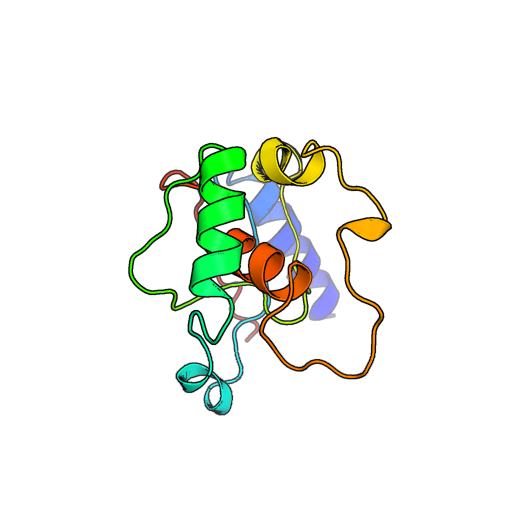 1 106 ? -1.250 2.005 -2.976 1.00 89.25 106 LEU A CA 1
ATOM 869 C C . LEU A 1 106 ? -2.028 1.625 -1.711 1.00 89.25 106 LEU A C 1
ATOM 871 O O . LEU A 1 106 ? -2.984 2.310 -1.346 1.00 89.25 106 LEU A O 1
ATOM 875 N N . LEU A 1 107 ? -1.629 0.559 -1.015 1.00 86.88 107 LEU A N 1
ATOM 876 C CA . LEU A 1 107 ? -2.264 0.164 0.243 1.00 86.88 107 LEU A CA 1
ATOM 877 C C . LEU A 1 107 ? -1.994 1.161 1.380 1.00 86.88 107 LEU A C 1
ATOM 879 O O . LEU A 1 107 ? -2.757 1.188 2.341 1.00 86.88 107 LEU A O 1
ATOM 883 N N . GLY A 1 108 ? -0.945 1.982 1.280 1.00 75.06 108 GLY A N 1
ATOM 884 C CA . GLY A 1 108 ? -0.673 3.049 2.247 1.00 75.06 108 GLY A CA 1
ATOM 885 C C . GLY A 1 108 ? -1.664 4.213 2.180 1.00 75.06 108 GLY A C 1
ATOM 886 O O . GLY A 1 108 ? -1.993 4.783 3.217 1.00 75.06 108 GLY A O 1
ATOM 887 N N . ASP A 1 109 ? -2.180 4.526 0.986 1.00 64.12 109 ASP A N 1
ATOM 888 C CA . ASP A 1 109 ? -2.933 5.765 0.719 1.00 64.12 109 ASP A CA 1
ATOM 889 C C . ASP A 1 109 ? -4.292 5.542 0.037 1.00 64.12 109 ASP A C 1
ATOM 891 O O . ASP A 1 109 ? -4.756 6.313 -0.802 1.00 64.12 109 ASP A O 1
ATOM 895 N N . THR A 1 110 ? -4.971 4.445 0.349 1.00 50.44 110 THR A N 1
ATOM 896 C CA . THR A 1 110 ? -6.286 4.203 -0.251 1.00 50.44 110 THR A CA 1
ATOM 897 C C . THR A 1 110 ? -7.334 5.104 0.416 1.00 50.44 110 THR A C 1
ATOM 899 O O . THR A 1 110 ? -7.900 4.744 1.427 1.00 50.44 110 THR A O 1
ATOM 902 N N . ASP A 1 111 ? -7.608 6.267 -0.179 1.00 43.47 111 ASP A N 1
ATOM 903 C CA . ASP A 1 111 ? -8.629 7.271 0.175 1.00 43.47 111 ASP A CA 1
ATOM 904 C C . ASP A 1 111 ? -8.410 8.066 1.484 1.00 43.47 111 ASP A C 1
ATOM 906 O O . ASP A 1 111 ? -8.251 7.515 2.570 1.00 43.47 111 ASP A O 1
ATOM 910 N N . ASN A 1 112 ? -8.638 9.389 1.404 1.00 43.50 112 ASN A N 1
ATOM 911 C CA . ASN A 1 112 ? -8.832 10.358 2.510 1.00 43.50 112 ASN A CA 1
ATOM 912 C C . ASN A 1 112 ? -9.923 9.969 3.553 1.00 43.50 112 ASN A C 1
ATOM 914 O O . ASN A 1 112 ? -10.305 10.776 4.397 1.00 43.50 112 ASN A O 1
ATOM 918 N N . ASN A 1 113 ? -10.450 8.744 3.486 1.00 39.12 113 ASN A N 1
ATOM 919 C CA . ASN A 1 113 ? -11.425 8.127 4.382 1.00 39.12 113 ASN A CA 1
ATOM 920 C C . ASN A 1 113 ? -10.912 6.812 5.007 1.00 39.12 113 ASN A C 1
ATOM 922 O O . ASN A 1 113 ? -11.709 6.040 5.554 1.00 39.12 113 ASN A O 1
ATOM 926 N N . MET A 1 114 ? -9.613 6.519 4.899 1.00 45.97 114 MET A N 1
ATOM 927 C CA . MET A 1 114 ? -8.983 5.362 5.520 1.00 45.97 114 MET A CA 1
ATOM 928 C C . MET A 1 114 ? -7.992 5.800 6.585 1.00 45.97 114 MET A C 1
ATOM 930 O O . MET A 1 114 ? -6.901 6.281 6.309 1.00 45.97 114 MET A O 1
ATOM 934 N N . THR A 1 115 ? -8.384 5.623 7.842 1.00 40.19 115 THR A N 1
ATOM 935 C CA . THR A 1 115 ? -7.474 5.810 8.965 1.00 40.19 115 THR A CA 1
ATOM 936 C C . THR A 1 115 ? -6.580 4.576 9.051 1.00 40.19 115 THR A C 1
ATOM 938 O O . THR A 1 115 ? -7.036 3.506 9.463 1.00 40.19 115 THR A O 1
ATOM 941 N N . SER A 1 116 ? -5.312 4.704 8.660 1.00 45.69 116 SER A N 1
ATOM 942 C CA . SER A 1 116 ? -4.289 3.733 9.040 1.00 45.69 116 SER A CA 1
ATOM 943 C C . SER A 1 116 ? -3.982 3.924 10.528 1.00 45.69 116 SER A C 1
ATOM 945 O O . SER A 1 116 ? -3.740 5.034 11.010 1.00 45.69 116 SER A O 1
ATOM 947 N N . LEU A 1 117 ? -4.053 2.844 11.309 1.00 43.22 117 LEU A N 1
ATOM 948 C CA . LEU A 1 117 ? -3.648 2.878 12.712 1.00 43.22 117 LEU A CA 1
ATOM 949 C C . LEU A 1 117 ? -2.354 2.090 12.859 1.00 43.22 117 LEU A C 1
ATOM 951 O O . LEU A 1 117 ? -2.338 0.861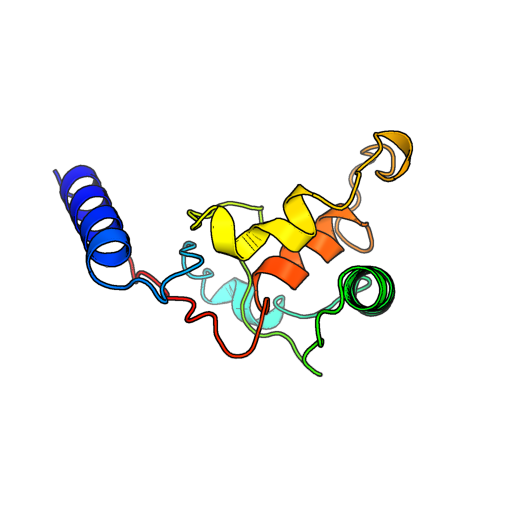 12.772 1.00 43.22 117 LEU A O 1
ATOM 955 N N . LYS A 1 118 ? -1.268 2.809 13.145 1.00 51.09 118 LYS A N 1
ATOM 956 C CA . LYS A 1 118 ? -0.005 2.211 13.574 1.00 51.09 118 LYS A CA 1
ATOM 957 C C . LYS A 1 118 ? -0.229 1.571 14.937 1.00 51.09 118 LYS A C 1
ATOM 959 O O . LYS A 1 118 ? -0.260 2.257 15.962 1.00 51.09 118 LYS A O 1
ATOM 964 N N . VAL A 1 119 ? -0.390 0.251 14.980 1.00 46.44 119 VAL A N 1
ATOM 965 C CA . VAL A 1 119 ? -0.335 -0.462 16.257 1.00 46.44 119 VAL A CA 1
ATOM 966 C C . VAL A 1 119 ? 1.123 -0.469 16.696 1.00 46.44 119 VAL A C 1
ATOM 968 O O . VAL A 1 119 ? 1.930 -1.277 16.246 1.00 46.44 119 VAL A O 1
ATOM 971 N N . LEU A 1 120 ? 1.466 0.467 17.580 1.00 39.34 120 LEU A N 1
ATOM 972 C CA . LEU A 1 120 ? 2.728 0.437 18.307 1.00 39.34 120 LEU A CA 1
ATOM 973 C C . LEU A 1 120 ? 2.742 -0.826 19.173 1.00 39.34 120 LEU A C 1
ATOM 975 O O . LEU A 1 120 ? 2.060 -0.903 20.199 1.00 39.34 120 LEU A O 1
ATOM 979 N N . ILE A 1 121 ? 3.509 -1.820 18.734 1.00 36.56 121 ILE A N 1
ATOM 980 C CA . ILE A 1 121 ? 3.907 -2.954 19.558 1.00 36.56 121 ILE A CA 1
ATOM 981 C C . ILE A 1 121 ? 4.971 -2.404 20.518 1.00 36.56 121 ILE A C 1
ATOM 983 O O . ILE A 1 121 ? 6.100 -2.149 20.106 1.00 36.56 121 ILE A O 1
ATOM 987 N N . LYS A 1 122 ? 4.577 -2.125 21.763 1.00 31.81 122 LYS A N 1
ATOM 988 C CA . LYS A 1 122 ? 5.513 -1.982 22.886 1.00 31.81 122 LYS A CA 1
ATOM 989 C C . LYS A 1 122 ? 5.651 -3.325 23.583 1.00 31.81 122 LYS A C 1
ATOM 991 O O . LYS A 1 122 ? 4.607 -4.007 23.719 1.00 31.81 122 LYS A O 1
#

Radius of gyration: 15.24 Å; chains: 1; bounding box: 32×28×44 Å

Foldseek 3Di:
DLVVVLVVVVVVCVVVPVLAFKEAADDDPVCQVVFWCPLCPVVLVVLCVLLVFDDDPIARDFRPPPGMDGDCVLCCSVVVVPDDPVQFDDPPPDPDNTNVNSVRRCRRRSDPSHDYDHPPDD

Secondary structure (DSSP, 8-state):
-HHHHHHHHHHHHHHH-TTB-EE-PPPPGGGGGG-S-GGGHHHHHHHHHHHT-PPPSS-----GGG--EE-GGGGHHHHTS---GGGSPP-S---SSSHHHHHHHHTT-S-TT-B-------